Protein AF-A0A1H2WGK9-F1 (afdb_monomer_lite)

Foldseek 3Di:
DLVVLLVQLVVLLVPALALVSSVVSVVVVVWDKDPLDPPPPVDFWIWIDHVPGPDTDTQDCVRRRPQRTNVSSRCCNVPVVVVVVVVVVVVVCVVPPPPDDDDDDDDDDDD

Radius of gyration: 17.51 Å; chains: 1; bounding box: 32×63×32 Å

Sequence (111 aa):
MKKRLQEDIDECIRISKSYEDFLRLIREKGYTISGEKIGDSRTKYIKFTAPGQEQPVRGSFRNFGTGYTKEEIKDRIENPEKWQNIEQSAKEQTKADTSKQKPRIKIPVMK

Secondary structure (DSSP, 8-state):
-HHHHHHHHHHHHHH-SSHHHHHHHHHHTT-EEES--TT-TT--S-EEE-TT-SSPEE-SHHHH-SS-SHHHHHHHHH-HHHHHHHHHHHHHHTTT----PPP--------

pLDDT: mean 80.98, std 17.52, range [39.78, 96.5]

Structure (mmCIF, N/CA/C/O backbone):
data_AF-A0A1H2WGK9-F1
#
_entry.id   AF-A0A1H2WGK9-F1
#
loop_
_atom_site.group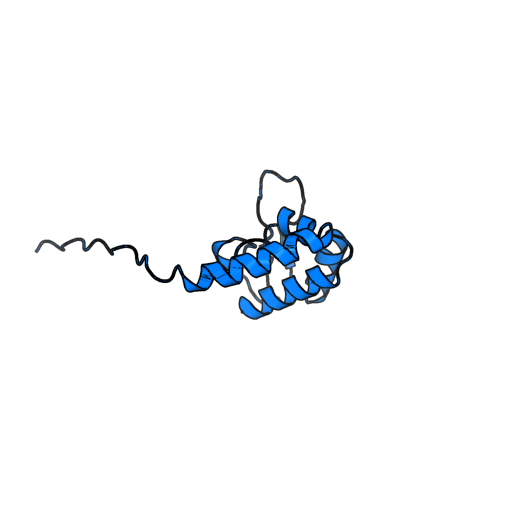_PDB
_atom_site.id
_atom_site.type_symbol
_atom_site.label_atom_id
_atom_site.label_alt_id
_atom_site.label_comp_id
_atom_site.label_asym_id
_atom_site.label_entity_id
_atom_site.label_seq_id
_atom_site.pdbx_PDB_ins_code
_atom_site.Cartn_x
_atom_site.Cartn_y
_atom_site.Cartn_z
_atom_site.occupancy
_atom_site.B_iso_or_equiv
_atom_site.auth_seq_id
_atom_site.auth_comp_id
_atom_site.auth_asym_id
_atom_site.auth_atom_id
_atom_site.pdbx_PDB_model_num
ATOM 1 N N . MET A 1 1 ? -4.648 -13.440 8.100 1.00 59.47 1 MET A N 1
ATOM 2 C CA . MET A 1 1 ? -3.617 -12.377 8.125 1.00 59.47 1 MET A CA 1
ATOM 3 C C . MET A 1 1 ? -3.526 -11.608 6.809 1.00 59.47 1 MET A C 1
ATOM 5 O O . MET A 1 1 ? -3.732 -10.406 6.826 1.00 59.47 1 MET A O 1
ATOM 9 N N . LYS A 1 2 ? -3.311 -12.284 5.669 1.00 73.00 2 LYS A N 1
ATOM 10 C CA . LYS A 1 2 ? -3.172 -11.635 4.348 1.00 73.00 2 LYS A CA 1
ATOM 11 C C . LYS A 1 2 ? -4.393 -10.815 3.907 1.00 73.00 2 LYS A C 1
ATOM 13 O O . LYS A 1 2 ? -4.207 -9.746 3.350 1.00 73.00 2 LYS A O 1
ATOM 18 N N . LYS A 1 3 ? -5.609 -11.286 4.217 1.00 82.81 3 LYS A N 1
ATOM 19 C CA . LYS A 1 3 ? -6.861 -10.579 3.897 1.00 82.81 3 LYS A CA 1
ATOM 20 C C . LYS A 1 3 ? -6.974 -9.224 4.613 1.00 82.81 3 LYS A C 1
ATOM 22 O O . LYS A 1 3 ? -7.199 -8.232 3.945 1.00 82.81 3 LYS A O 1
ATOM 27 N N . ARG A 1 4 ? -6.684 -9.174 5.922 1.00 88.75 4 ARG A N 1
ATOM 28 C CA . ARG A 1 4 ? -6.675 -7.918 6.701 1.00 88.75 4 ARG A CA 1
ATOM 29 C C . ARG A 1 4 ? -5.671 -6.909 6.146 1.00 88.75 4 ARG A C 1
ATOM 31 O O . ARG A 1 4 ? -6.027 -5.769 5.917 1.00 88.75 4 ARG A O 1
ATOM 38 N N . LEU A 1 5 ? -4.447 -7.360 5.858 1.00 90.69 5 LEU A N 1
ATOM 39 C CA . LEU A 1 5 ? -3.429 -6.512 5.237 1.00 90.69 5 LEU A CA 1
ATOM 40 C C . LEU A 1 5 ? -3.879 -5.991 3.864 1.00 90.69 5 LEU A C 1
ATOM 42 O O . LEU A 1 5 ? -3.633 -4.838 3.543 1.00 90.69 5 LEU A O 1
ATOM 46 N N . GLN A 1 6 ? -4.534 -6.824 3.054 1.00 91.31 6 GLN A N 1
ATOM 47 C CA . GLN A 1 6 ? -5.070 -6.397 1.763 1.00 91.31 6 GLN A CA 1
ATOM 48 C C . GLN A 1 6 ? -6.156 -5.325 1.929 1.00 91.31 6 GLN A C 1
ATOM 50 O O . GLN A 1 6 ? -6.088 -4.301 1.261 1.00 91.31 6 GLN A O 1
ATOM 55 N N . GLU A 1 7 ? -7.100 -5.530 2.851 1.00 92.25 7 GLU A N 1
ATOM 56 C CA . GLU A 1 7 ? -8.155 -4.559 3.172 1.00 92.25 7 GLU A CA 1
ATOM 57 C C . GLU A 1 7 ? -7.569 -3.231 3.670 1.00 92.25 7 GLU A C 1
ATOM 59 O O . GLU A 1 7 ? -7.973 -2.174 3.191 1.00 92.25 7 GLU A O 1
ATOM 64 N N . ASP A 1 8 ? -6.568 -3.285 4.554 1.00 93.94 8 ASP A N 1
ATOM 65 C CA . ASP A 1 8 ? -5.849 -2.106 5.043 1.00 93.94 8 ASP A CA 1
ATOM 66 C C . ASP A 1 8 ? -5.129 -1.363 3.907 1.00 93.94 8 ASP A C 1
ATOM 68 O O . ASP A 1 8 ? -5.184 -0.138 3.842 1.00 93.94 8 ASP A O 1
ATOM 72 N N . ILE A 1 9 ? -4.477 -2.088 2.989 1.00 93.38 9 ILE A N 1
ATOM 73 C CA . ILE A 1 9 ? -3.823 -1.493 1.816 1.00 93.38 9 ILE A CA 1
ATOM 74 C C . ILE A 1 9 ? -4.858 -0.813 0.916 1.00 93.38 9 ILE A C 1
ATOM 76 O O . ILE A 1 9 ? -4.647 0.328 0.515 1.00 93.38 9 ILE A O 1
ATOM 80 N N . ASP A 1 10 ? -5.963 -1.488 0.596 1.00 93.50 10 ASP A N 1
ATOM 81 C CA . ASP A 1 10 ? -7.000 -0.937 -0.280 1.00 93.50 10 ASP A CA 1
ATOM 82 C C . ASP A 1 10 ? -7.695 0.279 0.348 1.00 93.50 10 ASP A C 1
ATOM 84 O O . ASP A 1 10 ? -8.005 1.239 -0.357 1.00 93.50 10 ASP A O 1
ATOM 88 N N . GLU A 1 11 ? -7.910 0.279 1.665 1.00 94.56 11 GLU A N 1
ATOM 89 C CA . GLU A 1 11 ? -8.390 1.452 2.398 1.00 94.56 11 GLU A CA 1
ATOM 90 C C . GLU A 1 11 ? -7.387 2.607 2.317 1.00 94.56 11 GLU A C 1
ATOM 92 O O . GLU A 1 11 ? -7.767 3.707 1.913 1.00 94.56 11 GLU A O 1
ATOM 97 N N . CYS A 1 12 ? -6.106 2.356 2.615 1.00 95.56 12 CYS A N 1
ATOM 98 C CA . CYS A 1 12 ? -5.059 3.372 2.528 1.00 95.56 12 CYS A CA 1
ATOM 99 C C . CYS A 1 12 ? -4.953 3.965 1.118 1.00 95.56 12 CYS A C 1
ATOM 101 O O . CYS A 1 12 ? -4.839 5.178 0.999 1.00 95.56 12 CYS A O 1
ATOM 103 N N . ILE A 1 13 ? -5.042 3.147 0.063 1.00 94.25 13 ILE A N 1
ATOM 104 C CA . ILE A 1 13 ? -5.027 3.613 -1.335 1.00 94.25 13 ILE A CA 1
ATOM 105 C C . ILE A 1 13 ? -6.195 4.564 -1.611 1.00 94.25 13 ILE A C 1
ATOM 107 O O . ILE A 1 13 ? -6.000 5.594 -2.250 1.00 94.25 13 ILE A O 1
ATOM 111 N N . ARG A 1 14 ? -7.403 4.240 -1.128 1.00 91.94 14 ARG A N 1
ATOM 112 C CA . ARG A 1 14 ? -8.611 5.051 -1.371 1.00 91.94 14 ARG A CA 1
ATOM 113 C C . ARG A 1 14 ? -8.563 6.422 -0.706 1.00 91.94 14 ARG A C 1
ATOM 115 O O . ARG A 1 14 ? -9.109 7.368 -1.262 1.00 91.94 14 ARG A O 1
ATOM 122 N N . ILE A 1 15 ? -7.973 6.520 0.484 1.00 94.31 15 ILE A N 1
ATOM 123 C CA . ILE A 1 15 ? -7.917 7.779 1.245 1.00 94.31 15 ILE A CA 1
ATOM 124 C C . ILE A 1 15 ? -6.652 8.594 0.948 1.00 94.31 15 ILE A C 1
ATOM 126 O O . ILE A 1 15 ? -6.649 9.811 1.129 1.00 94.31 15 ILE A O 1
ATOM 130 N N . SER A 1 16 ? -5.577 7.938 0.503 1.00 95.62 16 SER A N 1
ATOM 131 C CA . SER A 1 16 ? -4.311 8.600 0.200 1.00 95.62 16 SER A CA 1
ATOM 132 C C . SER A 1 16 ? -4.435 9.512 -1.015 1.00 95.62 16 SER A C 1
ATOM 134 O O . SER A 1 16 ? -5.029 9.137 -2.022 1.00 95.62 16 SER A O 1
ATOM 136 N N . LYS A 1 17 ? -3.814 10.693 -0.945 1.00 93.56 17 LYS A N 1
ATOM 137 C CA . LYS A 1 17 ? -3.745 11.640 -2.074 1.00 93.56 17 LYS A CA 1
ATOM 138 C C . LYS A 1 17 ? -2.451 11.529 -2.879 1.00 93.56 17 LYS A C 1
ATOM 140 O O . LYS A 1 17 ? -2.328 12.119 -3.946 1.00 93.56 17 LYS A O 1
ATOM 145 N N . SER A 1 18 ? -1.463 10.816 -2.350 1.00 95.31 18 SER A N 1
ATOM 146 C CA . SER A 1 18 ? -0.179 10.570 -2.998 1.00 95.31 18 SER A CA 1
ATOM 147 C C . SER A 1 18 ? 0.434 9.271 -2.482 1.00 95.31 18 SER A C 1
ATOM 149 O O . SER A 1 18 ? 0.044 8.745 -1.438 1.00 95.31 18 SER A O 1
ATOM 151 N N . TYR A 1 19 ? 1.432 8.754 -3.197 1.00 95.06 19 TYR A N 1
ATOM 152 C CA . TYR A 1 19 ? 2.135 7.545 -2.772 1.00 95.06 19 TYR A CA 1
ATOM 153 C C . TYR A 1 19 ? 2.847 7.723 -1.420 1.00 95.06 19 TYR A C 1
ATOM 155 O O . TYR A 1 19 ? 2.856 6.808 -0.605 1.00 95.06 19 TYR A O 1
ATOM 163 N N . GLU A 1 20 ? 3.401 8.904 -1.136 1.00 95.19 20 GLU A N 1
ATOM 164 C CA . GLU A 1 20 ? 4.013 9.183 0.169 1.00 95.19 20 GLU A CA 1
ATOM 165 C C . GLU A 1 20 ? 2.983 9.206 1.303 1.00 95.19 20 GLU A C 1
ATOM 167 O O . GLU A 1 20 ? 3.271 8.715 2.395 1.00 95.19 20 GLU A O 1
ATOM 172 N N . ASP A 1 21 ? 1.785 9.732 1.041 1.00 96.19 21 ASP A N 1
ATOM 173 C CA . ASP A 1 21 ? 0.664 9.729 1.985 1.00 96.19 21 ASP A CA 1
ATOM 174 C C . ASP A 1 21 ? 0.235 8.288 2.308 1.00 96.19 21 ASP A C 1
ATOM 176 O O . ASP A 1 21 ? 0.193 7.883 3.468 1.00 96.19 21 ASP A O 1
ATOM 180 N N . PHE A 1 22 ? 0.095 7.447 1.279 1.00 96.44 22 PHE A N 1
ATOM 181 C CA . PHE A 1 22 ? -0.140 6.010 1.445 1.00 96.44 22 PHE A CA 1
ATOM 182 C C . PHE A 1 22 ? 0.896 5.339 2.367 1.00 96.44 22 PHE A C 1
ATOM 184 O O . PHE A 1 22 ? 0.528 4.583 3.270 1.00 96.44 22 PHE A O 1
ATOM 191 N N . LEU A 1 23 ? 2.191 5.631 2.182 1.00 95.88 23 LEU A N 1
ATOM 192 C CA . LEU A 1 23 ? 3.250 5.073 3.032 1.00 95.88 23 LEU A CA 1
ATOM 193 C C . LEU A 1 23 ? 3.138 5.539 4.489 1.00 95.88 23 LEU A C 1
ATOM 195 O O . LEU A 1 23 ? 3.515 4.788 5.389 1.00 95.88 23 LEU A O 1
ATOM 199 N N . ARG A 1 24 ? 2.656 6.762 4.738 1.00 96.44 24 ARG A N 1
ATOM 200 C CA . ARG A 1 24 ? 2.423 7.273 6.096 1.00 96.44 24 ARG A CA 1
ATOM 201 C C . ARG A 1 24 ? 1.234 6.570 6.741 1.00 96.44 24 ARG A C 1
ATOM 203 O O . ARG A 1 24 ? 1.385 6.034 7.834 1.00 96.44 24 ARG A O 1
ATOM 210 N N . LEU A 1 25 ? 0.110 6.477 6.035 1.00 96.50 25 LEU A N 1
ATOM 211 C CA . LEU A 1 25 ? -1.123 5.856 6.528 1.00 96.50 25 LEU A CA 1
ATOM 212 C C . LEU A 1 25 ? -0.930 4.384 6.912 1.00 96.50 25 LEU A C 1
ATOM 214 O O . LEU A 1 25 ? -1.368 3.944 7.973 1.00 96.50 25 LEU A O 1
ATOM 218 N N . ILE A 1 26 ? -0.222 3.610 6.085 1.00 95.06 26 ILE A N 1
ATOM 219 C CA . ILE A 1 26 ? 0.005 2.190 6.385 1.00 95.06 26 ILE A CA 1
ATOM 220 C C . ILE A 1 26 ? 0.995 2.004 7.553 1.00 95.06 26 ILE A C 1
ATOM 222 O O . ILE A 1 26 ? 0.873 1.044 8.316 1.00 95.06 26 ILE A O 1
ATOM 226 N N . ARG A 1 27 ? 1.939 2.941 7.748 1.00 95.25 27 ARG A N 1
ATOM 227 C CA . ARG A 1 27 ? 2.813 2.974 8.935 1.00 95.25 27 ARG A CA 1
ATOM 228 C C . ARG A 1 27 ? 2.042 3.347 10.195 1.00 95.25 27 ARG A C 1
ATOM 230 O O . ARG A 1 27 ? 2.304 2.762 11.240 1.00 95.25 27 ARG A O 1
ATOM 237 N N . GLU A 1 28 ? 1.077 4.256 10.096 1.00 95.38 28 GLU A N 1
ATOM 238 C CA . GLU A 1 28 ? 0.200 4.641 11.208 1.00 95.38 28 GLU A CA 1
ATOM 239 C C . GLU A 1 28 ? -0.690 3.474 11.666 1.00 95.38 28 GLU A C 1
ATOM 241 O O . GLU A 1 28 ? -0.883 3.270 12.862 1.00 95.38 28 GLU A O 1
ATOM 246 N N . LYS A 1 29 ? -1.109 2.605 10.735 1.00 92.69 29 LYS A N 1
ATOM 247 C CA . LYS A 1 29 ? -1.742 1.308 11.047 1.00 92.69 29 LYS A CA 1
ATOM 248 C C . LYS A 1 29 ? -0.804 0.294 11.731 1.00 92.69 29 LYS A C 1
ATOM 250 O O . LYS A 1 29 ? -1.248 -0.789 12.110 1.00 92.69 29 LYS A O 1
ATOM 255 N N . GLY A 1 30 ? 0.482 0.611 11.884 1.00 93.94 30 GLY A N 1
ATOM 256 C CA . GLY A 1 30 ? 1.474 -0.222 12.566 1.00 93.94 30 GLY A CA 1
ATOM 257 C C . GLY A 1 30 ? 2.244 -1.182 11.658 1.00 93.94 30 GLY A C 1
ATOM 258 O O . GLY A 1 30 ? 2.961 -2.048 12.163 1.00 93.94 30 GLY A O 1
ATOM 259 N N . TYR A 1 31 ? 2.127 -1.060 10.331 1.00 94.94 31 TYR A N 1
ATOM 260 C CA . TYR A 1 31 ? 2.891 -1.890 9.400 1.00 94.94 31 TYR A CA 1
ATOM 261 C C . TYR A 1 31 ? 4.259 -1.280 9.086 1.00 94.94 31 TYR A C 1
ATOM 263 O O . TYR A 1 31 ? 4.391 -0.094 8.786 1.00 94.94 31 TYR A O 1
ATOM 271 N N . THR A 1 32 ? 5.291 -2.121 9.063 1.00 94.44 32 THR A N 1
ATOM 272 C CA . THR A 1 32 ? 6.612 -1.727 8.561 1.00 94.44 32 THR A CA 1
ATOM 273 C C . THR A 1 32 ? 6.691 -1.991 7.063 1.00 94.44 32 THR A C 1
ATOM 275 O O . THR A 1 32 ? 6.277 -3.050 6.588 1.00 94.44 32 THR A O 1
ATOM 278 N N . ILE A 1 33 ? 7.245 -1.040 6.314 1.00 93.62 33 ILE A N 1
ATOM 279 C CA . ILE A 1 33 ? 7.378 -1.121 4.858 1.00 93.62 33 ILE A CA 1
ATOM 280 C C . ILE A 1 33 ? 8.851 -1.259 4.483 1.00 93.62 33 ILE A C 1
ATOM 282 O O . ILE A 1 33 ? 9.721 -0.664 5.117 1.00 93.62 33 ILE A O 1
ATOM 286 N N . SER A 1 34 ? 9.142 -2.033 3.442 1.00 92.25 34 SER A N 1
ATOM 287 C CA . SER A 1 34 ? 10.462 -2.051 2.807 1.00 92.25 34 SER A CA 1
ATOM 288 C C . SER A 1 34 ? 10.347 -2.147 1.289 1.00 92.25 34 SER A C 1
ATOM 290 O O . SER A 1 34 ? 9.455 -2.819 0.766 1.00 92.25 34 SER A O 1
ATOM 292 N N . GLY A 1 35 ? 11.288 -1.532 0.570 1.00 90.94 35 GLY A N 1
ATOM 293 C CA . GLY A 1 35 ? 11.266 -1.493 -0.898 1.00 90.94 35 GLY A CA 1
ATOM 294 C C . GLY A 1 35 ? 10.265 -0.475 -1.451 1.00 90.94 35 GLY A C 1
ATOM 295 O O . GLY A 1 35 ? 9.776 -0.630 -2.567 1.00 90.94 35 GLY A O 1
ATOM 296 N N . GLU A 1 36 ? 9.942 0.552 -0.665 1.00 92.06 36 GLU A N 1
ATOM 297 C CA . GLU A 1 36 ? 8.971 1.589 -1.000 1.00 92.06 36 GLU A CA 1
ATOM 298 C C . GLU A 1 36 ? 9.454 2.562 -2.083 1.00 92.06 36 GLU A C 1
ATOM 300 O O . GLU A 1 36 ? 8.622 3.182 -2.737 1.00 92.06 36 GLU A O 1
ATOM 305 N N . LYS A 1 37 ? 10.768 2.696 -2.313 1.00 89.94 37 LYS A N 1
ATOM 306 C CA . LYS A 1 37 ? 11.321 3.672 -3.266 1.00 89.94 37 LYS A CA 1
ATOM 307 C C . LYS A 1 37 ? 10.888 3.374 -4.706 1.00 89.94 37 LYS A C 1
ATOM 309 O O . LYS A 1 37 ? 11.225 2.325 -5.267 1.00 89.94 37 LYS A O 1
ATOM 314 N N . ILE A 1 38 ? 10.186 4.324 -5.320 1.00 87.62 38 ILE A N 1
ATOM 315 C CA . ILE A 1 38 ? 9.827 4.306 -6.745 1.00 87.62 38 ILE A CA 1
ATOM 316 C C . ILE A 1 38 ? 11.086 4.545 -7.590 1.00 87.62 38 ILE A C 1
ATOM 318 O O . ILE A 1 38 ? 11.981 5.275 -7.174 1.00 87.62 38 ILE A O 1
ATOM 322 N N . GLY A 1 39 ? 11.194 3.880 -8.744 1.00 82.75 39 GLY A N 1
ATOM 323 C CA . GLY A 1 39 ? 12.368 3.974 -9.625 1.00 82.75 39 GLY A CA 1
ATOM 324 C C . GLY A 1 39 ? 13.582 3.137 -9.194 1.00 82.75 39 GLY A C 1
ATOM 325 O O . GLY A 1 39 ? 14.545 3.025 -9.946 1.00 82.75 39 GLY A O 1
ATOM 326 N N . ASP A 1 40 ? 13.548 2.491 -8.022 1.00 85.12 40 ASP A N 1
ATOM 327 C CA . ASP A 1 40 ? 14.580 1.520 -7.644 1.00 85.12 40 ASP A CA 1
ATOM 328 C C . ASP A 1 40 ? 14.425 0.224 -8.460 1.00 85.12 40 ASP A C 1
ATOM 330 O O . ASP A 1 40 ? 13.513 -0.573 -8.206 1.00 85.12 40 ASP A O 1
ATOM 334 N N . SER A 1 41 ? 15.326 0.007 -9.424 1.00 77.50 41 SER A N 1
ATOM 335 C CA . SER A 1 41 ? 15.353 -1.198 -10.272 1.00 77.50 41 SER A CA 1
ATOM 336 C C . SER A 1 41 ? 15.777 -2.465 -9.527 1.00 77.50 41 SER A C 1
ATOM 338 O O . SER A 1 41 ? 15.540 -3.569 -10.016 1.00 77.50 41 SER A O 1
ATOM 340 N N . ARG A 1 42 ? 16.393 -2.348 -8.340 1.00 81.19 42 ARG A N 1
ATOM 341 C CA . ARG A 1 42 ? 16.824 -3.519 -7.558 1.00 81.19 42 ARG A CA 1
ATOM 342 C C . ARG A 1 42 ? 15.634 -4.277 -6.978 1.00 81.19 42 ARG A C 1
ATOM 344 O O . ARG A 1 42 ? 15.708 -5.492 -6.797 1.00 81.19 42 ARG A O 1
ATOM 351 N N . THR A 1 43 ? 14.529 -3.588 -6.686 1.00 82.75 43 THR A N 1
ATOM 352 C CA . THR A 1 43 ? 13.371 -4.191 -6.018 1.00 82.75 43 THR A CA 1
ATOM 353 C C . THR A 1 43 ? 12.036 -3.788 -6.640 1.00 82.75 43 THR A C 1
ATOM 355 O O . THR A 1 43 ? 11.445 -2.779 -6.287 1.00 82.75 43 THR A O 1
ATOM 358 N N . LYS A 1 44 ? 11.466 -4.638 -7.505 1.00 86.69 44 LYS A N 1
ATOM 359 C CA . LYS A 1 44 ? 10.147 -4.391 -8.134 1.00 86.69 44 LYS A CA 1
ATOM 360 C C . LYS A 1 44 ? 8.974 -4.252 -7.142 1.00 86.69 44 LYS A C 1
ATOM 362 O O . LYS A 1 44 ? 7.959 -3.647 -7.467 1.00 86.69 44 LYS A O 1
ATOM 367 N N . TYR A 1 45 ? 9.072 -4.832 -5.948 1.00 91.62 45 TYR A N 1
ATOM 368 C CA . TYR A 1 45 ? 7.917 -5.006 -5.068 1.00 91.62 45 TYR A CA 1
ATOM 369 C C . TYR A 1 45 ? 8.149 -4.391 -3.699 1.00 91.62 45 TYR A C 1
ATOM 371 O O . TYR A 1 45 ? 9.202 -4.604 -3.097 1.00 91.62 45 TYR A O 1
ATOM 379 N N . ILE A 1 46 ? 7.096 -3.759 -3.195 1.00 92.31 46 ILE A N 1
ATOM 380 C CA . ILE A 1 46 ? 6.953 -3.354 -1.804 1.00 92.31 46 ILE A CA 1
ATOM 381 C C . ILE A 1 46 ? 6.727 -4.587 -0.914 1.00 92.31 46 ILE A C 1
ATOM 383 O O . ILE A 1 46 ? 6.116 -5.582 -1.328 1.00 92.31 46 ILE A O 1
ATOM 387 N N . LYS A 1 47 ? 7.260 -4.548 0.304 1.00 93.75 47 LYS A N 1
ATOM 388 C CA . LYS A 1 47 ? 7.069 -5.561 1.342 1.00 93.75 47 LYS A CA 1
ATOM 389 C C . LYS A 1 47 ? 6.394 -4.920 2.548 1.00 93.75 47 LYS A C 1
ATOM 391 O O . LYS A 1 47 ? 6.811 -3.844 2.963 1.00 93.75 47 LYS A O 1
ATOM 396 N N . PHE A 1 48 ? 5.410 -5.612 3.108 1.00 94.19 48 PHE A N 1
ATOM 397 C CA . PHE A 1 48 ? 4.667 -5.200 4.293 1.00 94.19 48 PHE A CA 1
ATOM 398 C C . PHE A 1 48 ? 4.908 -6.195 5.424 1.00 94.19 48 PHE A C 1
ATOM 400 O O . PHE A 1 48 ? 4.670 -7.393 5.260 1.00 94.19 48 PHE A O 1
ATOM 407 N N . THR A 1 49 ? 5.339 -5.705 6.576 1.00 93.62 49 THR A N 1
ATOM 408 C CA . THR A 1 49 ? 5.546 -6.507 7.782 1.00 93.62 49 THR A CA 1
ATOM 409 C C . THR A 1 49 ? 4.533 -6.067 8.827 1.00 93.62 49 THR A C 1
ATOM 411 O O . THR A 1 49 ? 4.493 -4.895 9.199 1.00 93.62 49 THR A O 1
ATOM 414 N N . ALA A 1 50 ? 3.687 -6.995 9.270 1.00 91.25 50 ALA A N 1
ATOM 415 C CA . ALA A 1 50 ? 2.709 -6.732 10.320 1.00 91.25 50 ALA A CA 1
ATOM 416 C C . ALA A 1 50 ? 3.395 -6.576 11.689 1.00 91.25 50 ALA A C 1
ATOM 418 O O . ALA A 1 50 ? 4.440 -7.196 11.915 1.00 91.25 50 ALA A O 1
ATOM 419 N N . PRO A 1 51 ? 2.818 -5.788 12.611 1.00 88.50 51 PRO A N 1
ATOM 420 C CA . PRO A 1 51 ? 3.389 -5.614 13.940 1.00 88.50 51 PRO A CA 1
ATOM 421 C C . PRO A 1 51 ? 3.458 -6.968 14.659 1.00 88.50 51 PRO A C 1
ATOM 423 O O . PRO A 1 51 ? 2.476 -7.710 14.711 1.00 88.50 51 PRO A O 1
ATOM 426 N N . GLY A 1 52 ? 4.642 -7.315 15.170 1.00 86.94 52 GLY A N 1
ATOM 427 C CA . GLY A 1 52 ? 4.884 -8.603 15.827 1.00 86.94 52 GLY A CA 1
ATOM 428 C C . GLY A 1 52 ? 4.988 -9.805 14.879 1.00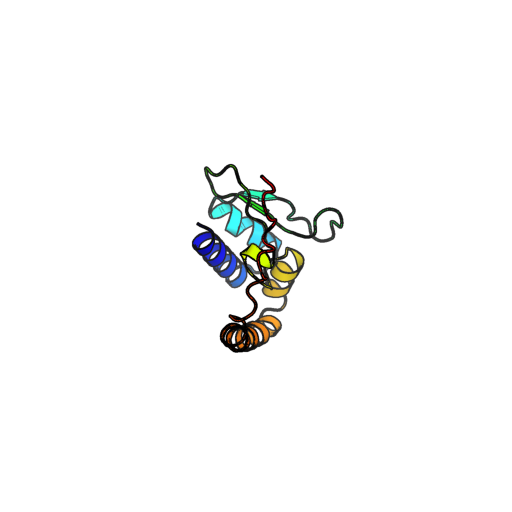 86.94 52 GLY A C 1
ATOM 429 O O . GLY A 1 52 ? 4.814 -10.940 15.318 1.00 86.94 52 GLY A O 1
ATOM 430 N N . GLN A 1 53 ? 5.234 -9.594 13.581 1.00 86.50 53 GLN A N 1
ATOM 431 C CA . GLN A 1 53 ? 5.557 -10.666 12.635 1.00 86.50 53 GLN A CA 1
ATOM 432 C C . GLN A 1 53 ? 6.973 -10.515 12.089 1.00 86.50 53 GLN A C 1
ATOM 434 O O . GLN A 1 53 ? 7.373 -9.433 11.674 1.00 86.50 53 GLN A O 1
ATOM 439 N N . GLU A 1 54 ? 7.702 -11.627 12.005 1.00 84.56 54 GLU A N 1
ATOM 440 C CA . GLU A 1 54 ? 9.043 -11.649 11.409 1.00 84.56 54 GLU A CA 1
ATOM 441 C C . GLU A 1 54 ? 9.007 -11.777 9.879 1.00 84.56 54 GLU A C 1
ATOM 443 O O . GLU A 1 54 ? 9.937 -11.360 9.190 1.00 84.56 54 GLU A O 1
ATOM 448 N N . GLN A 1 55 ? 7.932 -12.350 9.323 1.00 89.94 55 GLN A N 1
ATOM 449 C CA . GLN A 1 55 ? 7.842 -12.628 7.890 1.00 89.94 55 GLN A CA 1
ATOM 450 C C . GLN A 1 55 ? 7.149 -11.491 7.121 1.00 89.94 55 GLN A C 1
ATOM 452 O O . GLN A 1 55 ? 5.945 -11.277 7.294 1.00 89.94 55 GLN A O 1
ATOM 457 N N . PRO A 1 56 ? 7.860 -10.795 6.211 1.00 91.19 56 PRO A N 1
ATOM 458 C CA . PRO A 1 56 ? 7.255 -9.786 5.357 1.00 91.19 56 PRO A CA 1
ATOM 459 C C . PRO A 1 56 ? 6.399 -10.415 4.255 1.00 91.19 56 PRO A C 1
ATOM 461 O O . PRO A 1 56 ? 6.754 -11.422 3.637 1.00 91.19 56 PRO A O 1
ATOM 464 N N . VAL A 1 57 ? 5.303 -9.746 3.921 1.00 91.88 57 VAL A N 1
ATOM 465 C CA . VAL A 1 57 ? 4.413 -10.100 2.820 1.00 91.88 57 VAL A CA 1
ATOM 466 C C . VAL A 1 57 ? 4.695 -9.193 1.625 1.00 91.88 57 VAL A C 1
ATOM 468 O O . VAL A 1 57 ? 4.648 -7.970 1.718 1.00 91.88 57 VAL A O 1
ATOM 471 N N . ARG A 1 58 ? 4.997 -9.791 0.470 1.00 92.69 58 ARG A N 1
ATOM 472 C CA . ARG A 1 58 ? 5.319 -9.059 -0.764 1.00 92.69 58 ARG A CA 1
ATOM 473 C C . ARG A 1 58 ? 4.052 -8.637 -1.508 1.00 92.69 58 ARG A C 1
ATOM 475 O O . ARG A 1 58 ? 3.199 -9.489 -1.762 1.00 92.69 58 ARG A O 1
ATOM 482 N N . GLY A 1 59 ? 4.011 -7.383 -1.963 1.00 88.88 59 GLY A N 1
ATOM 483 C CA . GLY A 1 59 ? 3.009 -6.787 -2.860 1.00 88.88 59 GLY A CA 1
ATOM 484 C C . GLY A 1 59 ? 3.002 -7.388 -4.272 1.00 88.88 59 GLY A C 1
ATOM 485 O O . GLY A 1 59 ? 3.213 -6.688 -5.249 1.00 88.88 59 GLY A O 1
ATOM 486 N N . SER A 1 60 ? 2.897 -8.712 -4.391 1.00 86.31 60 SER A N 1
ATOM 487 C CA . SER A 1 60 ? 3.022 -9.449 -5.656 1.00 86.31 60 SER A CA 1
ATOM 488 C C . SER A 1 60 ? 1.703 -10.065 -6.100 1.00 86.31 60 SER A C 1
ATOM 490 O O . SER A 1 60 ? 0.870 -10.401 -5.256 1.00 86.31 60 SER A O 1
ATOM 492 N N . PHE A 1 61 ? 1.593 -10.349 -7.404 1.00 84.62 61 PHE A N 1
ATOM 493 C CA . PHE A 1 61 ? 0.443 -11.038 -7.997 1.00 84.62 61 PHE A CA 1
ATOM 494 C C . PHE A 1 61 ? 0.047 -12.309 -7.241 1.00 84.62 61 PHE A C 1
ATOM 496 O O . PHE A 1 61 ? -1.123 -12.560 -6.990 1.00 84.62 61 PHE A O 1
ATOM 503 N N . ARG A 1 62 ? 1.030 -13.087 -6.778 1.00 85.88 62 ARG A N 1
ATOM 504 C CA . ARG A 1 62 ? 0.767 -14.336 -6.057 1.00 85.88 62 ARG A CA 1
ATOM 505 C C . ARG A 1 62 ? 0.133 -14.141 -4.678 1.00 85.88 62 ARG A C 1
ATOM 507 O O . ARG A 1 62 ? -0.442 -15.088 -4.152 1.00 85.88 62 ARG A O 1
ATOM 514 N N . ASN A 1 63 ? 0.293 -12.968 -4.068 1.00 86.31 63 ASN A N 1
ATOM 515 C CA . ASN A 1 63 ? -0.209 -12.712 -2.722 1.00 86.31 63 ASN A CA 1
ATOM 516 C C . ASN A 1 63 ? -1.456 -11.823 -2.702 1.00 86.31 63 ASN A C 1
ATOM 518 O O . ASN A 1 63 ? -2.293 -12.026 -1.831 1.00 86.31 63 ASN A O 1
ATOM 522 N N . PHE A 1 64 ? -1.568 -10.877 -3.636 1.00 85.94 64 PHE A N 1
ATOM 523 C CA . PHE A 1 64 ? -2.667 -9.905 -3.673 1.00 85.94 64 PHE A CA 1
ATOM 524 C C . PHE A 1 64 ? -3.310 -9.737 -5.060 1.00 85.94 64 PHE A C 1
ATOM 526 O O . PHE A 1 64 ? -4.352 -9.108 -5.171 1.00 85.94 64 PHE A O 1
ATOM 533 N N . GLY A 1 65 ? -2.731 -10.313 -6.117 1.00 87.00 65 GLY A N 1
ATOM 534 C CA . GLY A 1 65 ? -3.147 -10.057 -7.499 1.00 87.00 65 GLY A CA 1
ATOM 535 C C . GLY A 1 65 ? -2.492 -8.811 -8.106 1.00 87.00 65 GLY A C 1
ATOM 536 O O . GLY A 1 65 ? -1.455 -8.333 -7.633 1.00 87.00 65 GLY A O 1
ATOM 537 N N . THR A 1 66 ? -3.064 -8.335 -9.208 1.00 87.88 66 THR A N 1
ATOM 538 C CA . THR A 1 66 ? -2.649 -7.113 -9.917 1.00 87.88 66 THR A CA 1
ATOM 539 C C . THR A 1 66 ? -2.994 -5.880 -9.080 1.00 87.88 66 THR A C 1
ATOM 541 O O . THR A 1 66 ? -3.972 -5.904 -8.339 1.00 87.88 66 THR A O 1
ATOM 544 N N . GLY A 1 67 ? -2.219 -4.802 -9.184 1.00 89.88 67 GLY A N 1
ATOM 545 C CA . GLY A 1 67 ? -2.530 -3.552 -8.483 1.00 89.88 67 GLY A CA 1
ATOM 546 C C . GLY A 1 67 ? -1.847 -3.364 -7.127 1.00 89.88 67 GLY A C 1
ATOM 547 O O . GLY A 1 67 ? -2.259 -2.488 -6.367 1.00 89.88 67 GLY A O 1
ATOM 548 N N . TYR A 1 68 ? -0.840 -4.185 -6.803 1.00 92.75 68 TYR A N 1
ATOM 549 C CA . TYR A 1 68 ? -0.181 -4.187 -5.485 1.00 92.75 68 TYR A CA 1
ATOM 550 C C . TYR A 1 68 ? 1.346 -4.054 -5.541 1.00 92.75 68 TYR A C 1
ATOM 552 O O . TYR A 1 68 ? 2.007 -4.087 -4.498 1.00 92.75 68 TYR A O 1
ATOM 560 N N . THR A 1 69 ? 1.940 -3.890 -6.728 1.00 93.12 69 THR A N 1
ATOM 561 C CA . THR A 1 69 ? 3.334 -3.434 -6.803 1.00 93.12 69 THR A CA 1
ATOM 562 C C . THR A 1 69 ? 3.442 -1.951 -6.448 1.00 93.12 69 THR A C 1
ATOM 564 O O . THR A 1 69 ? 2.460 -1.219 -6.487 1.00 93.12 69 THR A O 1
ATOM 567 N N . LYS A 1 70 ? 4.648 -1.482 -6.107 1.00 92.38 70 LYS A N 1
ATOM 568 C CA . LYS A 1 70 ? 4.878 -0.081 -5.716 1.00 92.38 70 LYS A CA 1
ATOM 569 C C . LYS A 1 70 ? 4.440 0.920 -6.797 1.00 92.38 70 LYS A C 1
ATOM 571 O O . LYS A 1 70 ? 3.869 1.956 -6.481 1.00 92.38 70 LYS A O 1
ATOM 576 N N . GLU A 1 71 ? 4.664 0.579 -8.066 1.00 92.69 71 GLU A N 1
ATOM 577 C CA . GLU A 1 71 ? 4.288 1.416 -9.210 1.00 92.69 71 GLU A CA 1
ATOM 578 C C . GLU A 1 71 ? 2.782 1.377 -9.469 1.00 92.69 71 GLU A C 1
ATOM 580 O O . GLU A 1 71 ? 2.183 2.413 -9.721 1.00 92.69 71 GLU A O 1
ATOM 585 N N . GLU A 1 72 ? 2.150 0.209 -9.339 1.00 92.88 72 GLU A N 1
ATOM 586 C CA . GLU A 1 72 ? 0.698 0.095 -9.492 1.00 92.88 72 GLU A CA 1
ATOM 587 C C . GLU A 1 72 ? -0.065 0.759 -8.347 1.00 92.88 72 GLU A C 1
ATOM 589 O O . GLU A 1 72 ? -1.092 1.374 -8.588 1.00 92.88 72 GLU A O 1
ATOM 594 N N . ILE A 1 73 ? 0.426 0.667 -7.108 1.00 93.50 73 ILE A N 1
ATOM 595 C CA . ILE A 1 73 ? -0.160 1.380 -5.967 1.00 93.50 73 ILE A CA 1
ATOM 596 C C . ILE A 1 73 ? -0.099 2.886 -6.227 1.00 93.50 73 ILE A C 1
ATOM 598 O O . ILE A 1 73 ? -1.102 3.572 -6.063 1.00 93.50 73 ILE A O 1
ATOM 602 N N . LYS A 1 74 ? 1.050 3.395 -6.688 1.00 94.00 74 LYS A N 1
ATOM 603 C CA . LYS A 1 74 ? 1.188 4.794 -7.102 1.00 94.00 74 LYS A CA 1
ATOM 604 C C . LYS A 1 74 ? 0.194 5.152 -8.219 1.00 94.00 74 LYS A C 1
ATOM 606 O O . LYS A 1 74 ? -0.531 6.130 -8.072 1.00 94.00 74 LYS A O 1
ATOM 611 N N . ASP A 1 75 ? 0.086 4.328 -9.264 1.00 93.69 75 ASP A N 1
ATOM 612 C CA . ASP A 1 75 ? -0.858 4.540 -10.374 1.00 93.69 75 ASP A CA 1
ATOM 613 C C . ASP A 1 75 ? -2.328 4.470 -9.924 1.00 93.69 75 ASP A C 1
ATOM 615 O O . ASP A 1 75 ? -3.152 5.208 -10.447 1.00 93.69 75 ASP A O 1
ATOM 619 N N . ARG A 1 76 ? -2.678 3.636 -8.935 1.00 94.00 76 ARG A N 1
ATOM 620 C CA . ARG A 1 76 ? -4.035 3.568 -8.356 1.00 94.00 76 ARG A CA 1
ATOM 621 C C . ARG A 1 76 ? -4.418 4.844 -7.618 1.00 94.00 76 ARG A C 1
ATOM 623 O O . ARG A 1 76 ? -5.589 5.208 -7.628 1.00 94.00 76 ARG A O 1
ATOM 630 N N . ILE A 1 77 ? -3.448 5.487 -6.975 1.00 94.31 77 ILE A N 1
ATOM 631 C CA . ILE A 1 77 ? -3.653 6.736 -6.235 1.00 94.31 77 ILE A CA 1
ATOM 632 C C . ILE A 1 77 ? -3.738 7.918 -7.205 1.00 94.31 77 ILE A C 1
ATOM 634 O O . ILE A 1 77 ? -4.608 8.769 -7.062 1.00 94.31 77 ILE A O 1
ATOM 638 N N . GLU A 1 78 ? -2.853 7.964 -8.203 1.00 93.19 78 GLU A N 1
ATOM 639 C CA . GLU A 1 78 ? -2.800 9.060 -9.180 1.00 93.19 78 GLU A CA 1
ATOM 640 C C . GLU A 1 78 ? -3.905 8.964 -10.245 1.00 93.19 78 GLU A C 1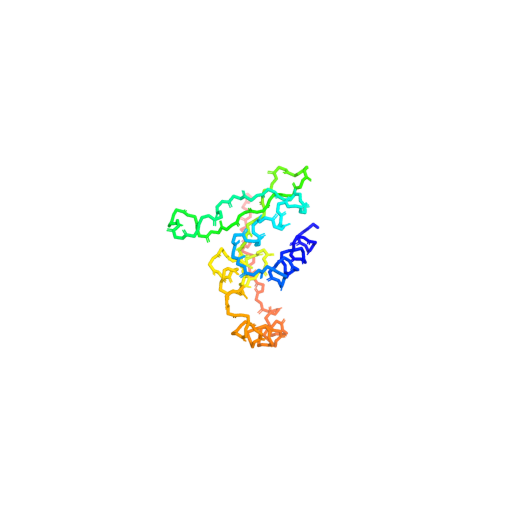
ATOM 642 O O . GLU A 1 78 ? -4.435 9.987 -10.667 1.00 93.19 78 GLU A O 1
ATOM 647 N N . ASN A 1 79 ? -4.271 7.749 -10.666 1.00 92.19 79 ASN A N 1
ATOM 648 C CA . ASN A 1 79 ? -5.221 7.481 -11.750 1.00 92.19 79 ASN A CA 1
ATOM 649 C C . ASN A 1 79 ? -6.333 6.500 -11.315 1.00 92.19 79 ASN A C 1
ATOM 651 O O . ASN A 1 79 ? -6.489 5.436 -11.924 1.00 92.19 79 ASN A O 1
ATOM 655 N N . PRO A 1 80 ? -7.137 6.814 -10.283 1.00 88.06 80 PRO A N 1
ATOM 656 C CA . PRO A 1 80 ? -8.136 5.885 -9.748 1.00 88.06 80 PRO A CA 1
ATOM 657 C C . PRO A 1 80 ? -9.187 5.459 -10.787 1.00 88.06 80 PRO A C 1
ATOM 659 O O . PRO A 1 80 ? -9.588 4.295 -10.806 1.00 88.06 80 PRO A O 1
ATOM 662 N N . GLU A 1 81 ? -9.585 6.355 -11.698 1.00 86.25 81 GLU A N 1
ATOM 663 C CA . GLU A 1 81 ? -10.587 6.084 -12.745 1.00 86.25 81 GLU A CA 1
ATOM 664 C C . GLU A 1 81 ? -10.172 4.936 -13.677 1.00 86.25 81 GLU A C 1
ATOM 666 O O . GLU A 1 81 ? -10.975 4.067 -14.020 1.00 86.25 81 GLU A O 1
ATOM 671 N N . LYS A 1 82 ? -8.882 4.869 -14.023 1.00 85.44 82 LYS A N 1
ATOM 672 C CA . LYS A 1 82 ? -8.315 3.804 -14.861 1.00 85.44 82 LYS A CA 1
ATOM 673 C C . LYS A 1 82 ? -8.445 2.431 -14.199 1.00 85.44 82 LYS A C 1
ATOM 675 O O . LYS A 1 82 ? -8.683 1.437 -14.880 1.00 85.44 82 LYS A O 1
ATOM 680 N N . TRP A 1 83 ? -8.312 2.368 -12.877 1.00 82.88 83 TRP A N 1
ATOM 681 C CA . TRP A 1 83 ? -8.343 1.116 -12.121 1.00 82.88 83 TRP A CA 1
ATOM 682 C C . TRP A 1 83 ? -9.753 0.629 -11.790 1.00 82.88 83 TRP A C 1
ATOM 684 O O . TRP A 1 83 ? -9.944 -0.579 -11.634 1.00 82.88 83 TRP A O 1
ATOM 694 N N . GLN A 1 84 ? -10.753 1.515 -11.762 1.00 74.12 84 GLN A N 1
ATOM 695 C CA . GLN A 1 84 ? -12.152 1.121 -11.553 1.00 74.12 84 GLN A CA 1
ATOM 696 C C . GLN A 1 84 ? -12.658 0.165 -12.646 1.00 74.12 84 GLN A C 1
ATOM 698 O O . GLN A 1 84 ? -13.332 -0.820 -12.343 1.00 74.12 84 GLN A O 1
ATOM 703 N N . ASN A 1 85 ? -12.261 0.390 -13.901 1.00 63.28 85 ASN A N 1
ATOM 704 C CA . ASN A 1 85 ? -12.663 -0.449 -15.035 1.00 63.28 85 ASN A CA 1
ATOM 705 C C . ASN A 1 85 ? -11.916 -1.807 -15.072 1.00 63.28 85 ASN A C 1
ATOM 707 O O . ASN A 1 85 ? -12.451 -2.837 -15.492 1.00 63.28 85 ASN A O 1
ATOM 711 N N . ILE A 1 86 ? -10.678 -1.839 -14.565 1.00 63.81 86 ILE A N 1
ATOM 712 C CA . ILE A 1 86 ? -9.848 -3.056 -14.487 1.00 63.81 86 ILE A CA 1
ATOM 713 C C . ILE A 1 86 ? -10.374 -4.004 -13.395 1.00 63.81 86 ILE A C 1
ATOM 715 O O . ILE A 1 86 ? -10.390 -5.222 -13.570 1.00 63.81 86 ILE A O 1
ATOM 719 N N . GLU A 1 87 ? -10.861 -3.466 -12.273 1.00 58.12 87 GLU A N 1
ATOM 720 C CA . GLU A 1 87 ? -11.422 -4.277 -11.184 1.00 58.12 87 GLU A CA 1
ATOM 721 C C . GLU A 1 87 ? -12.759 -4.940 -11.577 1.00 58.12 87 GLU A C 1
ATOM 723 O O . GLU A 1 87 ? -13.053 -6.058 -11.144 1.00 58.12 87 GLU A O 1
ATOM 728 N N . GLN A 1 88 ? -13.553 -4.284 -12.433 1.00 53.47 88 GLN A N 1
ATOM 729 C CA . GLN A 1 88 ? -14.800 -4.839 -12.974 1.00 53.47 88 GLN A CA 1
ATOM 730 C C . GLN A 1 88 ? -14.541 -5.994 -13.951 1.00 53.47 88 GLN A C 1
ATOM 732 O O . GLN A 1 88 ? -15.206 -7.026 -13.871 1.00 53.47 88 GLN A O 1
ATOM 737 N N . SER A 1 89 ? -13.518 -5.879 -14.797 1.00 51.41 89 SER A N 1
ATOM 738 C CA . SER A 1 89 ? -13.138 -6.922 -15.759 1.00 51.41 89 SER A CA 1
ATOM 739 C C . SER A 1 89 ? -12.390 -8.107 -15.114 1.00 51.41 89 SER A C 1
ATOM 741 O O . SER A 1 89 ? -12.557 -9.253 -15.539 1.00 51.41 89 SER A O 1
ATOM 743 N N . ALA A 1 90 ? -11.646 -7.897 -14.021 1.00 54.03 90 ALA A N 1
ATOM 744 C CA . ALA A 1 90 ? -10.979 -8.975 -13.273 1.00 54.03 90 ALA A CA 1
ATOM 745 C C . ALA A 1 90 ? -11.947 -9.863 -12.452 1.00 54.03 90 ALA A C 1
ATOM 747 O O . ALA A 1 90 ? -11.699 -11.063 -12.266 1.00 54.03 90 ALA A O 1
ATOM 748 N N . LYS A 1 91 ? -13.076 -9.308 -11.983 1.00 48.72 91 LYS A N 1
ATOM 749 C CA . LYS A 1 91 ? -14.148 -10.075 -11.311 1.00 48.72 91 LYS A CA 1
ATOM 750 C C . LYS A 1 91 ? -14.894 -11.013 -12.267 1.00 48.72 91 LYS A C 1
ATOM 752 O O . LYS A 1 91 ? -15.445 -12.017 -11.820 1.00 48.72 91 LYS A O 1
ATOM 757 N N . GLU A 1 92 ? -14.871 -10.733 -13.569 1.00 48.03 92 GLU A N 1
ATOM 758 C CA . GLU A 1 92 ? -15.477 -11.594 -14.589 1.00 48.03 92 GLU A CA 1
ATOM 759 C C . GLU A 1 92 ? -14.562 -12.775 -14.972 1.00 48.03 92 GLU A C 1
ATOM 761 O O . GLU A 1 92 ? -15.035 -13.893 -15.169 1.00 48.03 92 GLU A O 1
ATOM 766 N N . GLN A 1 93 ? -13.235 -12.591 -14.950 1.00 44.56 93 GLN A N 1
ATOM 767 C CA . GLN A 1 93 ? -12.266 -13.652 -15.280 1.00 44.56 93 GLN A CA 1
ATOM 768 C C . GLN A 1 93 ? -11.986 -14.643 -14.135 1.00 44.56 93 GLN A C 1
ATOM 770 O O . GLN A 1 93 ? -11.645 -15.799 -14.384 1.00 44.56 93 GLN A O 1
ATOM 775 N N . THR A 1 94 ? -12.183 -14.253 -12.871 1.00 43.19 94 THR A N 1
ATOM 776 C CA . THR A 1 94 ? -12.000 -15.161 -11.715 1.00 43.19 94 THR A CA 1
ATOM 777 C C . THR A 1 94 ? -13.076 -16.246 -11.598 1.00 43.19 94 THR A C 1
ATOM 779 O O . THR A 1 94 ? -12.895 -17.196 -10.838 1.00 43.19 94 THR A O 1
ATOM 782 N N . LYS A 1 95 ? -14.158 -16.178 -12.3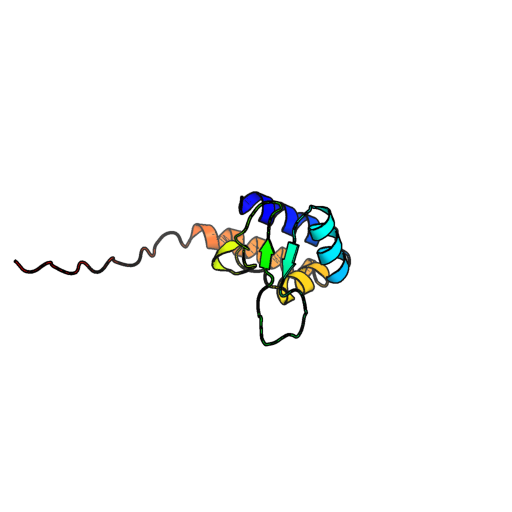87 1.00 43.59 95 LYS A N 1
ATOM 783 C CA . LYS A 1 95 ? -15.126 -17.280 -12.520 1.00 43.59 95 LYS A CA 1
ATOM 784 C C . LYS A 1 95 ? -14.722 -18.340 -13.560 1.00 43.59 95 LYS A C 1
ATOM 786 O O . LYS A 1 95 ? -15.333 -19.403 -13.571 1.00 43.59 95 LYS A O 1
ATOM 791 N N . ALA A 1 96 ? -13.710 -18.090 -14.400 1.00 39.78 96 ALA A N 1
ATOM 792 C CA . ALA A 1 96 ? -13.338 -18.978 -15.510 1.00 39.78 96 ALA A CA 1
ATOM 793 C C . ALA A 1 96 ? -12.030 -19.778 -15.306 1.00 39.78 96 ALA A C 1
ATOM 795 O O . ALA A 1 96 ? -11.804 -20.744 -16.031 1.00 39.78 96 ALA A O 1
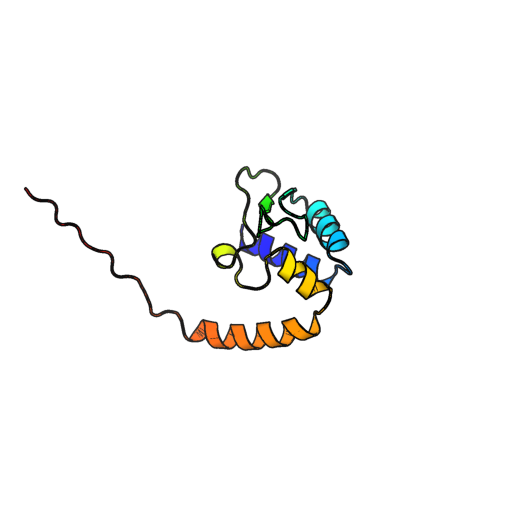ATOM 796 N N . ASP A 1 97 ? -11.185 -19.443 -14.3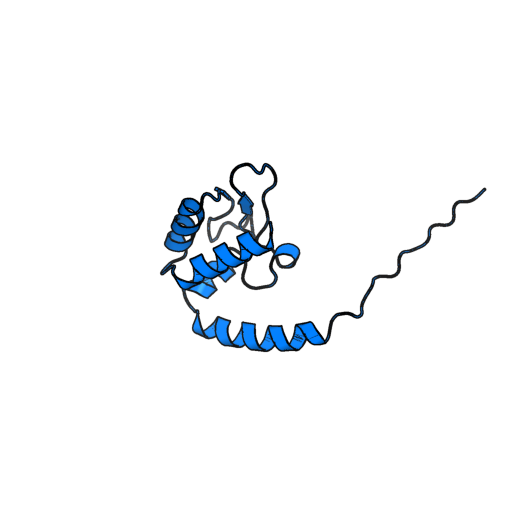20 1.00 41.81 97 ASP A N 1
ATOM 797 C CA . ASP A 1 97 ? -9.856 -20.065 -14.134 1.00 41.81 97 ASP A CA 1
ATOM 798 C C . ASP A 1 97 ? -9.724 -20.846 -12.805 1.00 41.81 97 ASP A C 1
ATOM 800 O O . ASP A 1 97 ? -8.851 -20.601 -11.979 1.00 41.81 97 ASP A O 1
ATOM 804 N N . THR A 1 98 ? -10.606 -21.822 -12.565 1.00 42.47 98 THR A N 1
ATOM 805 C CA . THR A 1 98 ? -10.418 -22.883 -11.544 1.00 42.47 98 THR A CA 1
ATOM 806 C C . THR A 1 98 ? -10.165 -24.256 -12.168 1.00 42.47 98 THR A C 1
ATOM 808 O O . THR A 1 98 ? -10.460 -25.287 -11.570 1.00 42.47 98 THR A O 1
ATOM 811 N N . SER A 1 99 ? -9.571 -24.310 -13.363 1.00 49.19 99 SER A N 1
ATOM 812 C CA . SER A 1 99 ? -9.268 -25.587 -14.018 1.00 49.19 99 SER A CA 1
ATOM 813 C C . SER A 1 99 ? -7.914 -25.602 -14.716 1.00 49.19 99 SER A C 1
ATOM 815 O O . SER A 1 99 ? -7.868 -25.755 -15.926 1.00 49.19 99 SER A O 1
ATOM 817 N N . LYS A 1 100 ? -6.800 -25.484 -13.973 1.00 44.00 100 LYS A N 1
ATOM 818 C CA . LYS A 1 100 ? -5.494 -26.081 -14.351 1.00 44.00 100 LYS A CA 1
ATOM 819 C C . LYS A 1 100 ? -4.694 -26.478 -13.103 1.00 44.00 100 LYS A C 1
ATOM 821 O O . LYS A 1 100 ? -3.703 -25.847 -12.737 1.00 44.00 100 LYS A O 1
ATOM 826 N N . GLN A 1 101 ? -5.115 -27.559 -12.441 1.00 49.91 101 GLN A N 1
ATOM 827 C CA . GLN A 1 101 ? -4.235 -28.297 -11.529 1.00 49.91 101 GLN A CA 1
ATOM 828 C C . GLN A 1 101 ? -3.076 -28.892 -12.347 1.00 49.91 101 GLN A C 1
ATOM 830 O O . GLN A 1 101 ? -3.293 -29.651 -13.288 1.00 49.91 101 GLN A O 1
ATOM 835 N N . LYS A 1 102 ? -1.832 -28.531 -12.011 1.00 48.28 102 LYS A N 1
ATOM 836 C CA . LYS A 1 102 ? -0.630 -29.139 -12.607 1.00 48.28 102 LYS A CA 1
ATOM 837 C C . LYS A 1 102 ? -0.582 -30.634 -12.244 1.00 48.28 102 LYS A C 1
ATOM 839 O O . LYS A 1 102 ? -0.734 -30.940 -11.058 1.00 48.28 102 LYS A O 1
ATOM 844 N N . PRO A 1 103 ? -0.324 -31.563 -13.184 1.00 43.81 103 PRO A N 1
ATOM 845 C CA . PRO A 1 103 ? -0.176 -32.969 -12.836 1.00 43.81 103 PRO A CA 1
ATOM 846 C C . PRO A 1 103 ? 1.090 -33.169 -11.994 1.00 43.81 103 PRO A C 1
ATOM 848 O O . PRO A 1 103 ? 2.194 -32.767 -12.363 1.00 43.81 103 PRO A O 1
ATOM 851 N N . ARG A 1 104 ? 0.913 -33.788 -10.825 1.00 51.44 104 ARG A N 1
ATOM 852 C CA . ARG A 1 104 ? 1.990 -34.204 -9.927 1.00 51.44 104 ARG A CA 1
ATOM 853 C C . ARG A 1 104 ? 2.687 -35.410 -10.553 1.00 51.44 104 ARG A C 1
ATOM 855 O O . ARG A 1 104 ? 2.119 -36.498 -10.582 1.00 51.44 104 ARG A O 1
ATOM 862 N N . ILE A 1 105 ? 3.898 -35.210 -11.069 1.00 62.28 105 ILE A N 1
ATOM 863 C CA . ILE A 1 105 ? 4.750 -36.291 -11.580 1.00 62.28 105 ILE A CA 1
ATOM 864 C C . ILE A 1 105 ? 5.000 -37.266 -10.421 1.00 62.28 105 ILE A C 1
ATOM 866 O O . ILE A 1 105 ? 5.579 -36.893 -9.400 1.00 62.28 105 ILE A O 1
ATOM 870 N N . LYS A 1 106 ? 4.502 -38.500 -10.551 1.00 58.97 106 LYS A N 1
ATOM 871 C CA . LYS A 1 106 ? 4.815 -39.597 -9.632 1.00 58.97 106 LYS A CA 1
ATOM 872 C C . LYS A 1 106 ? 6.182 -40.145 -10.026 1.00 58.97 106 LYS A C 1
ATOM 874 O O . LYS A 1 106 ? 6.324 -40.704 -11.107 1.00 58.97 106 LYS A O 1
ATOM 879 N N . ILE A 1 107 ? 7.172 -39.975 -9.159 1.00 62.16 107 ILE A N 1
ATOM 880 C CA . ILE A 1 107 ? 8.462 -40.654 -9.285 1.00 62.16 107 ILE A CA 1
ATOM 881 C C . ILE A 1 107 ? 8.269 -42.049 -8.667 1.00 62.16 107 ILE A C 1
ATOM 883 O O . ILE A 1 107 ? 7.890 -42.118 -7.494 1.00 62.16 107 ILE A O 1
ATOM 887 N N . PRO A 1 108 ? 8.435 -43.154 -9.413 1.00 64.38 108 PRO A N 1
ATOM 888 C CA . PRO A 1 108 ? 8.343 -44.487 -8.836 1.00 64.38 108 PRO A CA 1
ATOM 889 C C . PRO A 1 108 ? 9.586 -44.771 -7.986 1.00 64.38 108 PRO A C 1
ATOM 891 O O . PRO A 1 108 ? 10.715 -44.577 -8.428 1.00 64.38 108 PRO A O 1
ATOM 894 N N . VAL A 1 109 ? 9.363 -45.234 -6.757 1.00 56.56 109 VAL A N 1
ATOM 895 C CA . VAL A 1 109 ? 10.415 -45.778 -5.892 1.00 56.56 109 VAL A CA 1
ATOM 896 C C . VAL A 1 109 ? 10.726 -47.186 -6.398 1.00 56.56 109 VAL A C 1
ATOM 898 O O . VAL A 1 109 ? 9.846 -48.048 -6.387 1.00 56.56 109 VAL A O 1
ATOM 901 N N . MET A 1 110 ? 11.944 -47.405 -6.892 1.00 59.66 110 MET A N 1
ATOM 902 C CA . MET A 1 110 ? 12.429 -48.742 -7.243 1.00 59.66 110 MET A CA 1
ATOM 903 C C . MET A 1 110 ? 12.802 -49.503 -5.961 1.00 59.66 110 MET A C 1
ATOM 905 O O . MET A 1 110 ? 13.368 -48.913 -5.041 1.00 59.66 110 MET A O 1
ATOM 909 N N . LYS A 1 111 ? 12.389 -50.774 -5.901 1.00 64.38 111 LYS A N 1
ATOM 910 C CA . LYS A 1 111 ? 12.687 -51.743 -4.834 1.00 64.38 111 LYS A CA 1
ATOM 911 C C . LYS A 1 111 ? 14.094 -52.301 -4.972 1.00 64.38 111 LYS A C 1
ATOM 913 O O . LYS A 1 111 ? 14.530 -52.446 -6.135 1.00 64.38 111 LYS A O 1
#

=== Feature glossary ===
Feature key, reading from the visual/contextual features back to the raw sequence:

Rendered structure images. Six rendered views show the 3D structure from the faces of a cube — i.e. along ±x, ±y, ±z. Rendering representation is drawn randomly per protein from cartoon (secondary-structure ribbons), sticks (backbone bonds), or molecular surface; coloring is either N→C rainbow (blue at the N-terminus through red at the C-terminus) or one color per chain.

Contact-map, Ramachandran, and PAE plots. The contact map is a binary N×N matrix image: pixel (i, j) is dark where Cα_i and Cα_j are within 8 Å and |i−j|>4. Because the |i−j|>4 filter removes local helical contacts, off-diagonal stripes parallel to the main diagonal indicate parallel β-sheets; stripes perpendicular to it indicate antiparallel β-sheets. The Ramachandran plot scatters every residue's (φ, ψ) pair against the sterically allowed regions. The PAE heatmap renders the predicted-aligned-error matrix.

InterPro / GO / CATH / organism. Database cross-references. InterPro integrates a dozen domain/family signature databases into unified entries with residue-range hits. GO terms attach function/process/location labels with evidence codes. CATH codes position the fold in a four-level structural taxonomy. Organism is the NCBI-taxonomy species name.

Nearest PDB structures. The Foldseek neighbor list gives the closest experimentally determined structures in the PDB, ranked by structural alignment. TM-score near 1 means near-identical fold; near 0.3 means only rough topology match. This is how one finds what a novel AlphaFold prediction most resembles in the solved-structure universe.

Predicted aligned error. PAE(i, j) answers: if I align the predicted and true structures on residue i, how far off (in Å) do I expect residue j to be? A block-diagonal PAE matrix with low values on the blocks and high values off-diagonal is the signature of a multi-domain protein with confidently predicted domains but uncertain inter-domain orientation.

Solvent-accessible surface area. Accessible surface area quantifies burial. A residue with SASA near zero is packed into the hydrophobic core; one with SASA >100 Å² sits on the surface. Computed here via the Shrake–Rupley numerical algorithm with a 1.4 Å probe.

B-factor. B-factor (Debye–Waller factor) reflects atomic displacement in the crystal lattice. It is an experimental observable (units Å²), not a prediction; low values mean the atom is pinned down, high values mean it moves or is heterogeneous across the crystal.

pLDDT. For AlphaFold models, the B-factor field carries pLDDT — the model's own estimate of local accuracy on a 0–100 scale. Regions with pLDDT<50 should be treated as essentially unmodeled; they often correspond to intrinsically disordered segments.

Backbone torsions (φ/ψ). φ (phi) and ψ (psi) are the two rotatable backbone dihedrals per residue: φ is the C(i-1)–N–Cα–C torsion, ψ is the N–Cα–C–N(i+1) torsion, both in degrees on (−180°, 180°]. α-helical residues cluster near (−60°, −45°); β-strand residues near (−120°, +130°). A Ramachandran plot is simply a scatter of (φ, ψ) for every residue.

Radius of gyration, Cα contacts, bounding box. Radius of gyration (Rg) is the root-mean-square distance of Cα atoms from their centroid — a single number for overall size and compactness. A globular domain of N residues has Rg ≈ 2.2·N^0.38 Å; an extended or disordered chain has a much larger Rg. The Cα contact count is the number of residue pairs whose Cα atoms are within 8 Å and are more than four positions apart in sequence — a standard proxy for tertiary packing density. The bounding box is the smallest axis-aligned box enclosing all Cα atoms.

Secondary structure (3-state, P-SEA). Three-state secondary structure (P-SEA) collapses the eight DSSP classes into helix (a), strand (b), and coil (c). P-SEA assigns these from Cα geometry alone — distances and angles — without requiring backbone oxygens, so it works on any Cα trace.

Secondary structure (8-state, DSSP). DSSP 8-state secondary structure assigns each residue one of H (α-helix), G (3₁₀-helix), I (π-helix), E (extended β-strand), B (isolated β-bridge), T (hydrogen-bonded turn), S (bend), or '-' (coil). The assignment is computed from backbone hydrogen-bond geometry via the Kabsch–Sander algorithm.

Foldseek 3Di. A 3Di character summarizes, for each residue, the relative orientation of the Cα frame of its nearest spatial neighbor. Because it encodes fold topology rather than chemistry, 3Di alignments detect remote structural similarity that sequence alignment misses.

mmCIF coordinates. The mmCIF block holds the 3D Cartesian coordinates of each backbone atom (N, Cα, C, O) in ångströms. mmCIF is the PDB's canonical archive format — a tagged-loop text representation of the atomic model.

Sequence. Sequence gives the chain of amino acids in standard one-letter code (A=alanine, C=cysteine, …, Y=tyrosine), read N→C. It is the only feature that is directly encoded by the gene; all structural features are derived from the folded form of this sequence.